Protein AF-A0A928DK84-F1 (afdb_monomer_lite)

Radius of gyration: 16.55 Å; chains: 1; bounding box: 22×31×62 Å

Secondary structure (DSSP, 8-state):
--SSSSTTGGGGSS---TT-EEEESS-EEEE-TTS--EEEESS-EEEE-TTS--EEE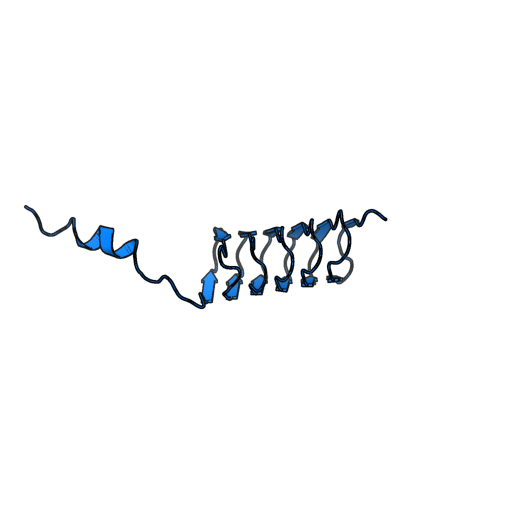E-S-EEEE-TTS--EEEE-S-EEEE-TTS--EEEE-SSEEEE-TT---EEEE-S-S-EE---

pLDDT: mean 75.06, std 14.35, range [40.69, 89.69]

Sequence (119 aa):
MKVKLLSLITLATCSICFSAHIMSDGNGGFYLPNGKGHVMSDGNGGYYLPNGGGHVMSDGNGGHYLPNGGGHVMSDGNGGYYLPKGGGHVMSDGNGGHYLPNGGGHVMSDGRGGFYTPN

Structure (mmCIF, N/CA/C/O backbone):
data_AF-A0A928DK84-F1
#
_entry.id   AF-A0A928DK84-F1
#
loop_
_atom_site.group_PDB
_atom_site.id
_atom_site.type_symbol
_atom_site.label_atom_id
_atom_site.label_alt_id
_atom_site.label_comp_id
_atom_site.label_asym_id
_atom_site.label_entity_id
_atom_site.label_seq_id
_atom_site.pdbx_PDB_ins_code
_atom_site.Cartn_x
_atom_site.Cartn_y
_atom_site.Cartn_z
_atom_site.occupancy
_atom_site.B_iso_or_equiv
_atom_site.auth_seq_id
_atom_site.auth_comp_id
_atom_site.auth_asym_id
_atom_site.auth_atom_id
_atom_site.pdbx_PDB_model_num
ATOM 1 N N . MET A 1 1 ? 4.383 12.267 50.520 1.00 47.59 1 MET A N 1
ATOM 2 C CA . MET A 1 1 ? 4.754 11.179 49.580 1.00 47.59 1 MET A CA 1
ATOM 3 C C . MET A 1 1 ? 3.498 10.390 49.223 1.00 47.59 1 MET A C 1
ATOM 5 O O . MET A 1 1 ? 2.688 10.205 50.118 1.00 47.59 1 MET A O 1
ATOM 9 N N . LYS A 1 2 ? 3.388 9.889 47.979 1.00 47.03 2 LYS A N 1
ATOM 10 C CA . LYS A 1 2 ? 2.394 8.898 47.483 1.00 47.03 2 LYS A CA 1
ATOM 11 C C . LYS A 1 2 ? 1.085 9.388 46.819 1.00 47.03 2 LYS A C 1
ATOM 13 O O . LYS A 1 2 ? 0.040 8.819 47.090 1.00 47.03 2 LYS A O 1
ATOM 18 N N . VAL A 1 3 ? 1.119 10.347 45.883 1.00 42.38 3 VAL A N 1
ATOM 19 C CA . VAL A 1 3 ? -0.047 10.558 44.974 1.00 42.38 3 VAL A CA 1
ATOM 20 C C . VAL A 1 3 ? 0.320 10.715 43.487 1.00 42.38 3 VAL A C 1
ATOM 22 O O . VAL A 1 3 ? -0.539 10.980 42.662 1.00 42.38 3 VAL A O 1
ATOM 25 N N . LYS A 1 4 ? 1.583 10.513 43.082 1.00 45.22 4 LYS A N 1
ATOM 26 C CA . LYS A 1 4 ? 1.996 10.714 41.674 1.00 45.22 4 LYS A CA 1
ATOM 27 C C . LYS A 1 4 ? 2.264 9.442 40.863 1.00 45.22 4 LYS A C 1
ATOM 29 O O . LYS A 1 4 ? 2.528 9.552 39.676 1.00 45.22 4 LYS A O 1
ATOM 34 N N . LEU A 1 5 ? 2.161 8.250 41.456 1.00 47.44 5 LEU A N 1
ATOM 35 C CA . LEU A 1 5 ? 2.510 7.006 40.752 1.00 47.44 5 LEU A CA 1
ATOM 36 C C . LEU A 1 5 ? 1.314 6.309 40.077 1.00 47.44 5 LEU A C 1
ATOM 38 O O . LEU A 1 5 ? 1.519 5.473 39.208 1.00 47.44 5 LEU A O 1
ATOM 42 N N . LEU A 1 6 ? 0.072 6.668 40.425 1.00 44.12 6 LEU A N 1
ATOM 43 C CA . LEU A 1 6 ? -1.115 5.980 39.899 1.00 44.12 6 LEU A CA 1
ATOM 44 C C . LEU A 1 6 ? -1.624 6.550 38.562 1.00 44.12 6 LEU A C 1
ATOM 46 O O . LEU A 1 6 ? -2.315 5.850 37.841 1.00 44.12 6 LEU A O 1
ATOM 50 N N . SER A 1 7 ? -1.250 7.784 38.201 1.00 46.56 7 SER A N 1
ATOM 51 C CA . SER A 1 7 ? -1.692 8.443 36.955 1.00 46.56 7 SER A CA 1
ATOM 52 C C . SER A 1 7 ? -0.940 7.951 35.708 1.00 46.56 7 SER A C 1
ATOM 54 O O . SER A 1 7 ? -1.481 7.939 34.607 1.00 46.56 7 SER A O 1
ATOM 56 N N . LEU A 1 8 ? 0.304 7.489 35.877 1.00 41.84 8 LEU A N 1
ATOM 57 C CA . LEU A 1 8 ? 1.139 7.045 34.756 1.00 41.84 8 LEU A CA 1
ATOM 58 C C . LEU A 1 8 ? 0.783 5.626 34.281 1.00 41.84 8 LEU A C 1
ATOM 60 O O . LEU A 1 8 ? 1.006 5.287 33.125 1.00 41.84 8 LEU A O 1
ATOM 64 N N . ILE A 1 9 ? 0.186 4.810 35.155 1.00 45.72 9 ILE A N 1
ATOM 65 C CA . ILE A 1 9 ? -0.239 3.442 34.825 1.00 45.72 9 ILE A CA 1
ATOM 66 C C . ILE A 1 9 ? -1.582 3.450 34.072 1.00 45.72 9 ILE A C 1
ATOM 68 O O . ILE A 1 9 ? -1.841 2.559 33.267 1.00 45.72 9 ILE A O 1
ATOM 72 N N . THR A 1 10 ? -2.398 4.497 34.227 1.00 44.62 10 THR A N 1
ATOM 73 C CA . THR A 1 10 ? -3.647 4.678 33.466 1.00 44.62 10 THR A CA 1
ATOM 74 C C . THR A 1 10 ? -3.423 5.064 32.001 1.00 44.62 10 THR A C 1
ATOM 76 O O . THR A 1 10 ? -4.355 4.982 31.205 1.00 44.62 10 THR A O 1
ATOM 79 N N . LEU A 1 11 ? -2.199 5.445 31.616 1.00 40.69 11 LEU A N 1
ATOM 80 C CA . LEU A 1 11 ? -1.858 5.730 30.218 1.00 40.69 11 LEU A CA 1
ATOM 81 C C . LEU A 1 11 ? -1.677 4.455 29.374 1.00 40.69 11 LEU A C 1
ATOM 83 O O . LEU A 1 11 ? -1.655 4.535 28.151 1.00 40.69 11 LEU A O 1
ATOM 87 N N . ALA A 1 12 ? -1.563 3.285 30.011 1.00 45.75 12 ALA A N 1
ATOM 88 C CA . ALA A 1 12 ? -1.286 2.017 29.334 1.00 45.75 12 ALA A CA 1
ATOM 89 C C . ALA A 1 12 ? -2.537 1.156 29.072 1.00 45.75 12 ALA A C 1
ATOM 91 O O . ALA A 1 12 ? -2.425 0.098 28.458 1.00 45.75 12 ALA A O 1
ATOM 92 N N . THR A 1 13 ? -3.724 1.579 29.523 1.00 48.88 13 THR A N 1
ATOM 93 C CA . THR A 1 13 ? -4.966 0.793 29.374 1.00 48.88 13 THR A CA 1
ATOM 94 C C . THR A 1 13 ? -6.097 1.524 28.655 1.00 48.88 13 THR A C 1
ATOM 96 O O . THR A 1 13 ? -7.209 0.999 28.571 1.00 48.88 13 THR A O 1
ATOM 99 N N . CYS A 1 14 ? -5.846 2.701 28.074 1.00 40.88 14 CYS A N 1
ATOM 100 C CA . CYS A 1 14 ? -6.880 3.398 27.320 1.00 40.88 14 CYS A CA 1
ATOM 101 C C . CYS A 1 14 ? -7.032 2.794 25.917 1.00 40.88 14 CYS A C 1
ATOM 103 O O . CYS A 1 14 ? -6.337 3.165 24.976 1.00 40.88 14 CYS A O 1
ATOM 105 N N . SER A 1 15 ? -8.030 1.915 25.815 1.00 47.00 15 SER A N 1
ATOM 106 C CA . SER A 1 15 ? -8.709 1.478 24.595 1.00 47.00 15 SER A CA 1
ATOM 107 C C . SER A 1 15 ? -8.105 0.266 23.887 1.00 47.00 15 SER A C 1
ATOM 109 O O . SER A 1 15 ? -7.460 0.360 22.846 1.00 47.00 15 SER A O 1
ATOM 111 N N . ILE A 1 16 ? -8.517 -0.918 24.349 1.00 44.72 16 ILE A N 1
ATOM 112 C CA . ILE A 1 16 ? -8.912 -1.985 23.421 1.00 44.72 16 ILE A CA 1
ATOM 113 C C . ILE A 1 16 ? -10.090 -1.416 22.611 1.00 44.72 16 ILE A C 1
ATOM 115 O O . ILE A 1 16 ? -11.256 -1.597 22.954 1.00 44.72 16 ILE A O 1
ATOM 119 N N . CYS A 1 17 ? -9.784 -0.611 21.594 1.00 41.22 17 CYS A N 1
ATOM 120 C CA . CYS A 1 17 ? -10.779 -0.068 20.690 1.00 41.22 17 CYS A CA 1
ATOM 121 C C . CYS A 1 17 ? -11.094 -1.167 19.678 1.00 41.22 17 CYS A C 1
ATOM 123 O O . CYS A 1 17 ? -10.249 -1.530 18.862 1.00 41.22 17 CYS A O 1
ATOM 125 N N . PHE A 1 18 ? -12.307 -1.715 19.725 1.00 45.44 18 PHE A N 1
ATOM 126 C CA . PHE A 1 18 ? -12.770 -2.729 18.771 1.00 45.44 18 PHE A CA 1
ATOM 127 C C . PHE A 1 18 ? -12.870 -2.214 17.317 1.00 45.44 18 PHE A C 1
ATOM 129 O O . PHE A 1 18 ? -13.193 -2.984 16.416 1.00 45.44 18 PHE A O 1
ATOM 136 N N . SER A 1 19 ? -12.523 -0.946 17.073 1.00 52.81 19 SER A N 1
ATOM 137 C CA . SER A 1 19 ? -12.230 -0.372 15.762 1.00 52.81 19 SER A CA 1
ATOM 138 C C . SER A 1 19 ? -11.323 0.853 15.947 1.00 52.81 19 SER A C 1
ATOM 140 O O . SER A 1 19 ? -11.802 1.975 16.090 1.00 52.81 19 SER A O 1
ATOM 142 N N . ALA A 1 20 ? -10.007 0.647 16.041 1.00 66.44 20 ALA A N 1
ATOM 143 C CA . ALA A 1 20 ? -9.054 1.740 16.238 1.00 66.44 20 ALA A CA 1
ATOM 144 C C . ALA A 1 20 ? -8.974 2.625 14.981 1.00 66.44 20 ALA A C 1
ATOM 146 O O . ALA A 1 20 ? -8.627 2.129 13.914 1.00 66.44 20 ALA A O 1
ATOM 147 N N . HIS A 1 21 ? -9.288 3.917 15.112 1.00 72.00 21 HIS A N 1
ATOM 148 C CA . HIS A 1 21 ? -8.903 4.952 14.149 1.00 72.00 21 HIS A CA 1
ATOM 149 C C . HIS A 1 21 ? -7.641 5.635 14.673 1.00 72.00 21 HIS A C 1
ATOM 151 O O . HIS A 1 21 ? -7.670 6.242 15.743 1.00 72.00 21 HIS A O 1
ATOM 157 N N . ILE A 1 22 ? -6.536 5.500 13.946 1.00 78.69 22 ILE A N 1
ATOM 158 C CA . ILE A 1 22 ? -5.238 6.077 14.296 1.00 78.69 22 ILE A CA 1
ATOM 159 C C . ILE A 1 22 ? -4.919 7.154 13.262 1.00 78.69 22 ILE A C 1
ATOM 161 O O . ILE A 1 22 ? -4.942 6.872 12.068 1.00 78.69 22 ILE A O 1
ATOM 165 N N . MET A 1 23 ? -4.632 8.370 13.724 1.00 81.19 23 MET A N 1
ATOM 166 C CA . MET A 1 23 ? -4.142 9.474 12.895 1.00 81.19 23 MET A CA 1
ATOM 167 C C . MET A 1 23 ? -2.752 9.866 13.390 1.00 81.19 23 MET A C 1
ATOM 169 O O . MET A 1 23 ? -2.567 10.006 14.601 1.00 81.19 23 MET A O 1
ATOM 173 N N . SER A 1 24 ? -1.779 10.001 12.491 1.00 76.50 24 SER A N 1
ATOM 174 C CA . SER A 1 24 ? -0.410 10.365 12.868 1.00 76.50 24 SER A CA 1
ATOM 175 C C . SER A 1 24 ? 0.316 11.131 11.767 1.00 76.50 24 SER A C 1
ATOM 177 O O . SER A 1 24 ? 0.451 10.628 10.658 1.00 76.50 24 SER A O 1
ATOM 179 N N . ASP A 1 25 ? 0.873 12.275 12.147 1.00 69.88 25 ASP A N 1
ATOM 180 C CA . ASP A 1 25 ? 1.645 13.223 11.330 1.00 69.88 25 ASP A CA 1
ATOM 181 C C . ASP A 1 25 ? 3.166 13.092 11.490 1.00 69.88 25 ASP A C 1
ATOM 183 O O . ASP A 1 25 ? 3.942 13.952 11.076 1.00 69.88 25 ASP A O 1
ATOM 187 N N . GLY A 1 26 ? 3.617 12.002 12.113 1.00 69.50 26 GLY A N 1
ATOM 188 C CA . GLY A 1 26 ? 5.008 11.795 12.495 1.00 69.50 26 GLY A CA 1
ATOM 189 C C . GLY A 1 26 ? 5.573 10.461 12.028 1.00 69.50 26 GLY A C 1
ATOM 190 O O . GLY A 1 26 ? 4.921 9.669 11.356 1.00 69.50 26 GLY A O 1
ATOM 191 N N . ASN A 1 27 ? 6.819 10.187 12.414 1.00 73.06 27 ASN A N 1
ATOM 192 C CA . ASN A 1 27 ? 7.443 8.904 12.111 1.00 73.06 27 ASN A CA 1
ATOM 193 C C . ASN A 1 27 ? 6.966 7.820 13.090 1.00 73.06 27 ASN A C 1
ATOM 195 O O . ASN A 1 27 ? 6.981 8.041 14.304 1.00 73.06 27 ASN A O 1
ATOM 199 N N . GLY A 1 28 ? 6.611 6.629 12.600 1.00 73.25 28 GLY A N 1
ATOM 200 C CA . GLY A 1 28 ? 6.131 5.559 13.480 1.00 73.25 28 GLY A CA 1
ATOM 201 C C . GLY A 1 28 ? 5.777 4.242 12.793 1.00 73.25 28 GLY A C 1
ATOM 202 O O . GLY A 1 28 ? 5.526 4.179 11.596 1.00 73.25 28 GLY A O 1
ATOM 203 N N . GLY A 1 29 ? 5.775 3.155 13.566 1.00 81.25 29 GLY A N 1
ATOM 204 C CA . GLY A 1 29 ? 5.277 1.855 13.119 1.00 81.25 29 GLY A CA 1
ATOM 205 C C . GLY A 1 29 ? 3.852 1.614 13.611 1.00 81.25 29 GLY A C 1
ATOM 206 O O . GLY A 1 29 ? 3.595 1.727 14.809 1.00 81.25 29 GLY A O 1
ATOM 207 N N . PHE A 1 30 ? 2.944 1.234 12.716 1.00 83.12 30 PHE A N 1
ATOM 208 C CA . PHE A 1 30 ? 1.558 0.905 13.036 1.00 83.12 30 PHE A CA 1
ATOM 209 C C . PHE A 1 30 ? 1.335 -0.599 12.981 1.00 83.12 30 PHE A C 1
ATOM 211 O O . PHE A 1 30 ? 1.640 -1.265 11.990 1.00 83.12 30 PHE A O 1
ATOM 218 N N . TYR A 1 31 ? 0.762 -1.130 14.056 1.00 82.50 31 TYR A N 1
ATOM 219 C CA . TYR A 1 31 ? 0.468 -2.547 14.191 1.00 82.50 31 TYR A CA 1
ATOM 220 C C . TYR A 1 31 ? -1.019 -2.764 14.447 1.00 82.50 31 TYR A C 1
ATOM 222 O O . TYR A 1 31 ? -1.553 -2.289 15.449 1.00 82.50 31 TYR A O 1
ATOM 230 N N . LEU A 1 32 ? -1.684 -3.493 13.546 1.00 80.31 32 LEU A N 1
ATOM 231 C CA . LEU A 1 32 ? -3.110 -3.815 13.649 1.00 80.31 32 LEU A CA 1
ATOM 232 C C . LEU A 1 32 ? -3.277 -5.319 13.919 1.00 80.31 32 LEU A C 1
ATOM 234 O O . LEU A 1 32 ? -3.610 -6.076 13.003 1.00 80.31 32 LEU A O 1
ATOM 238 N N . PRO A 1 33 ? -3.068 -5.780 15.171 1.00 73.62 33 PRO A N 1
ATOM 239 C CA . PRO A 1 33 ? -3.019 -7.203 15.509 1.00 73.62 33 PRO A CA 1
ATOM 240 C C . PRO A 1 33 ? -4.292 -7.944 15.130 1.00 73.62 33 PRO A C 1
ATOM 242 O O . PRO A 1 33 ? -4.227 -9.060 14.644 1.00 73.62 33 PRO A O 1
ATOM 245 N N . ASN A 1 34 ? -5.456 -7.328 15.312 1.00 75.62 34 ASN A N 1
ATOM 246 C CA . ASN A 1 34 ? -6.737 -7.988 15.058 1.00 75.62 34 ASN A CA 1
ATOM 247 C C . ASN A 1 34 ? -7.219 -7.813 13.618 1.00 75.62 34 ASN A C 1
ATOM 249 O O . ASN A 1 34 ? -8.330 -8.233 13.308 1.00 75.62 34 ASN A O 1
ATOM 253 N N . GLY A 1 35 ? -6.424 -7.148 12.769 1.00 66.44 35 GLY A N 1
ATOM 254 C CA . GLY A 1 35 ? -6.824 -6.855 11.401 1.00 66.44 35 GLY A CA 1
ATOM 255 C C . GLY A 1 35 ? -8.069 -5.964 11.316 1.00 66.44 35 GLY A C 1
ATOM 256 O O . GLY A 1 35 ? -8.761 -5.942 10.316 1.00 66.44 35 GLY A O 1
ATOM 257 N N . LYS A 1 36 ? -8.396 -5.231 12.380 1.00 75.75 36 LYS A N 1
ATOM 258 C CA . LYS A 1 36 ? -9.519 -4.292 12.413 1.00 75.75 36 LYS A CA 1
ATOM 259 C C . LYS A 1 36 ? -8.993 -2.920 12.783 1.00 75.75 36 LYS A C 1
ATOM 261 O O . LYS A 1 36 ? -8.176 -2.811 13.698 1.00 75.75 36 LYS A O 1
ATOM 266 N N . GLY A 1 37 ? -9.480 -1.903 12.086 1.00 78.94 37 GLY A N 1
ATOM 267 C CA . GLY A 1 37 ? -9.107 -0.513 12.310 1.00 78.94 37 GLY A CA 1
ATOM 268 C C . GLY A 1 37 ? -8.687 0.203 11.033 1.00 78.94 37 GLY A C 1
ATOM 269 O O . GLY A 1 37 ? -8.475 -0.412 9.987 1.00 78.94 37 GLY A O 1
ATOM 270 N N . HIS A 1 38 ? -8.579 1.517 11.165 1.00 84.00 38 HIS A N 1
ATOM 271 C CA . HIS A 1 38 ? -8.174 2.444 10.127 1.00 84.00 38 HIS A CA 1
ATOM 272 C C . HIS A 1 38 ? -6.962 3.234 10.609 1.00 84.00 38 HIS A C 1
ATOM 274 O O . HIS A 1 38 ? -6.979 3.793 11.705 1.00 84.00 38 HIS A O 1
ATOM 280 N N . VAL A 1 39 ? -5.925 3.303 9.783 1.00 85.88 39 VAL A N 1
ATOM 281 C CA . VAL A 1 39 ? -4.782 4.190 10.002 1.00 85.88 39 VAL A CA 1
ATOM 282 C C . VAL A 1 39 ? -4.762 5.228 8.900 1.00 85.88 39 VAL A C 1
ATOM 284 O O . VAL A 1 39 ? -4.867 4.869 7.731 1.00 85.88 39 VAL A O 1
ATOM 287 N N . MET A 1 40 ? -4.629 6.490 9.281 1.00 86.44 40 MET A N 1
ATOM 288 C CA . MET A 1 40 ? -4.321 7.597 8.385 1.00 86.44 40 MET A CA 1
ATOM 289 C C . MET A 1 40 ? -3.000 8.202 8.843 1.00 86.44 40 MET A C 1
ATOM 291 O O . MET A 1 40 ? -2.866 8.557 10.017 1.00 86.44 40 MET A O 1
ATOM 295 N N . SER A 1 41 ? -2.012 8.285 7.959 1.00 83.25 41 SER A N 1
ATOM 296 C CA . SER A 1 41 ? -0.741 8.908 8.317 1.00 83.25 41 SER A CA 1
ATOM 297 C C . SER A 1 41 ? -0.018 9.530 7.130 1.00 83.25 41 SER A C 1
ATOM 299 O O . SER A 1 41 ? 0.257 8.879 6.126 1.00 83.25 41 SER A O 1
ATOM 301 N N . ASP A 1 42 ? 0.342 10.791 7.295 1.00 77.19 42 ASP A N 1
ATOM 302 C CA . ASP A 1 42 ? 1.137 11.624 6.392 1.00 77.19 42 ASP A CA 1
ATOM 303 C C . ASP A 1 42 ? 2.649 11.557 6.696 1.00 77.19 42 ASP A C 1
ATOM 305 O O . ASP A 1 42 ? 3.463 12.175 6.009 1.00 77.19 42 ASP A O 1
ATOM 309 N N . GLY A 1 43 ? 3.050 10.775 7.704 1.00 73.88 43 GLY A N 1
ATOM 310 C CA . GLY A 1 43 ? 4.440 10.606 8.129 1.00 73.88 43 GLY A CA 1
ATOM 311 C C . GLY A 1 43 ? 5.131 9.355 7.573 1.00 73.88 43 GLY A C 1
ATOM 312 O O . GLY A 1 43 ? 4.533 8.534 6.878 1.00 73.88 43 GLY A O 1
ATOM 313 N N . ASN A 1 44 ? 6.425 9.187 7.879 1.00 79.44 44 ASN A N 1
ATOM 314 C CA . ASN A 1 44 ? 7.162 8.003 7.429 1.00 79.44 44 ASN A CA 1
ATOM 315 C C . ASN A 1 44 ? 6.966 6.830 8.394 1.00 79.44 44 ASN A C 1
ATOM 317 O O . ASN A 1 44 ? 7.234 6.953 9.594 1.00 79.44 44 ASN A O 1
ATOM 321 N N . GLY A 1 45 ? 6.577 5.661 7.892 1.00 81.06 45 GLY A N 1
ATOM 322 C CA . GLY A 1 45 ? 6.184 4.582 8.788 1.00 81.06 45 GLY A CA 1
ATOM 323 C C . GLY A 1 45 ? 6.112 3.184 8.204 1.00 81.06 45 GLY A C 1
ATOM 324 O O . GLY A 1 45 ? 6.074 2.967 7.000 1.00 81.06 45 GLY A O 1
ATOM 325 N N . GLY A 1 46 ? 6.125 2.199 9.098 1.00 85.56 46 GLY A N 1
ATOM 326 C CA . GLY A 1 46 ? 5.919 0.796 8.749 1.00 85.56 46 GLY A CA 1
ATOM 327 C C . GLY A 1 46 ? 4.534 0.336 9.180 1.00 85.56 46 GLY A C 1
ATOM 328 O O . GLY A 1 46 ? 4.161 0.541 10.330 1.00 85.56 46 GLY A O 1
ATOM 329 N N . TYR A 1 47 ? 3.795 -0.333 8.304 1.00 86.12 47 TYR A N 1
ATOM 330 C CA . TYR A 1 47 ? 2.459 -0.851 8.583 1.00 86.12 47 TYR A CA 1
ATOM 331 C C . TYR A 1 47 ? 2.485 -2.369 8.609 1.00 86.12 47 TYR A C 1
ATOM 333 O O . TYR A 1 47 ? 2.865 -3.011 7.629 1.00 86.12 47 TYR A O 1
ATOM 341 N N . TYR A 1 48 ? 2.049 -2.953 9.722 1.00 85.88 48 TYR A N 1
ATOM 342 C CA . TYR A 1 48 ? 1.946 -4.397 9.874 1.00 85.88 48 TYR A CA 1
ATOM 343 C C . TYR A 1 48 ? 0.508 -4.821 10.176 1.00 85.88 48 TYR A C 1
ATOM 345 O O . TYR A 1 48 ? -0.048 -4.515 11.236 1.00 85.88 48 TYR A O 1
ATOM 353 N N . LEU A 1 49 ? -0.096 -5.528 9.217 1.00 85.06 49 LEU A N 1
ATOM 3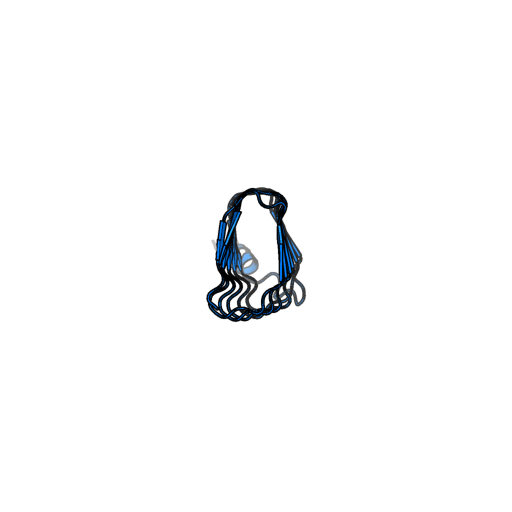54 C CA . LEU A 1 49 ? -1.489 -5.976 9.252 1.00 85.06 49 LEU A CA 1
ATOM 355 C C . LEU A 1 49 ? -1.526 -7.513 9.220 1.00 85.06 49 LEU A C 1
ATOM 357 O O . LEU A 1 49 ? -1.785 -8.107 8.170 1.00 85.06 49 LEU A O 1
ATOM 361 N N . PRO A 1 50 ? -1.254 -8.188 10.354 1.00 80.75 50 PRO A N 1
ATOM 362 C CA . PRO A 1 50 ? -1.113 -9.636 10.392 1.00 80.75 50 PRO A CA 1
ATOM 363 C C . PRO A 1 50 ? -2.380 -10.404 10.041 1.00 80.75 50 PRO A C 1
ATOM 365 O O . PRO A 1 50 ? -2.258 -11.456 9.445 1.00 80.75 50 PRO A O 1
ATOM 368 N N . ASN A 1 51 ? -3.573 -9.935 10.409 1.00 78.38 51 ASN A N 1
ATOM 369 C CA . ASN A 1 51 ? -4.791 -10.759 10.375 1.00 78.38 51 ASN A CA 1
ATOM 370 C C . ASN A 1 51 ? -5.808 -10.372 9.288 1.00 78.38 51 ASN A C 1
ATOM 372 O O . ASN A 1 51 ? -6.864 -10.992 9.217 1.00 78.38 51 ASN A O 1
ATOM 376 N N . GLY A 1 52 ? -5.481 -9.398 8.431 1.00 71.75 52 GLY A N 1
ATOM 377 C CA . GLY A 1 52 ? -6.369 -8.937 7.355 1.00 71.75 52 GLY A CA 1
ATOM 378 C C . GLY A 1 52 ? -7.586 -8.142 7.830 1.00 71.75 52 GLY A C 1
ATOM 379 O O . GLY A 1 52 ? -8.011 -8.283 8.964 1.00 71.75 52 GLY A O 1
ATOM 380 N N . GLY A 1 53 ? -8.146 -7.286 6.972 1.00 76.00 53 GLY A N 1
ATOM 381 C CA . GLY A 1 53 ? -9.341 -6.470 7.246 1.00 76.00 53 GLY A CA 1
ATOM 382 C C . GLY A 1 53 ? -9.070 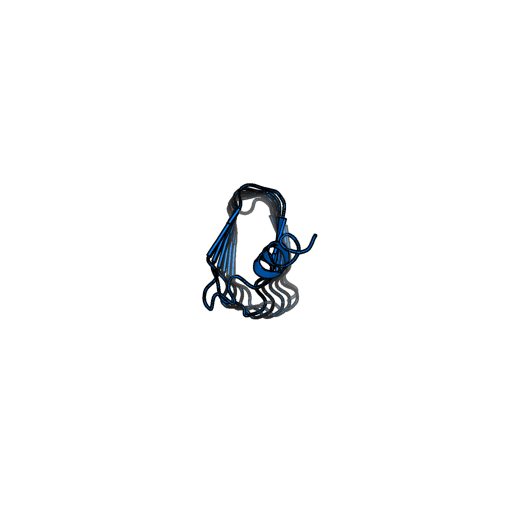-5.032 7.703 1.00 76.00 53 GLY A C 1
ATOM 383 O O . GLY A 1 53 ? -10.003 -4.241 7.827 1.00 76.00 53 GLY A O 1
ATOM 384 N N . GLY A 1 54 ? -7.806 -4.682 7.962 1.00 82.44 54 GLY A N 1
ATOM 385 C CA . GLY A 1 54 ? -7.414 -3.325 8.332 1.00 82.44 54 GLY A CA 1
ATOM 386 C C . GLY A 1 54 ? -7.301 -2.444 7.095 1.00 82.44 54 GLY A C 1
ATOM 387 O O . GLY A 1 54 ? -6.955 -2.941 6.020 1.00 82.44 54 GLY A O 1
ATOM 388 N N . HIS A 1 55 ? -7.559 -1.149 7.259 1.00 87.31 55 HIS A N 1
ATOM 389 C CA . HIS A 1 55 ? -7.375 -0.163 6.201 1.00 87.31 55 HIS A CA 1
ATOM 390 C C . HIS A 1 55 ? -6.259 0.811 6.583 1.00 87.31 55 HIS A C 1
ATOM 392 O O . HIS A 1 55 ? -6.271 1.384 7.673 1.00 87.31 55 HIS A O 1
ATOM 398 N N . VAL A 1 56 ? -5.296 1.000 5.689 1.00 87.38 56 VAL A N 1
ATOM 399 C CA . VAL A 1 56 ? -4.250 2.017 5.815 1.00 87.38 56 VAL A CA 1
ATOM 400 C C . VAL A 1 56 ? -4.407 3.018 4.685 1.00 87.38 56 VAL A C 1
ATOM 402 O O . VAL A 1 56 ? -4.529 2.618 3.531 1.00 87.38 56 VAL A O 1
ATOM 405 N N . MET A 1 57 ? -4.378 4.296 5.033 1.00 88.69 57 MET A N 1
ATOM 406 C CA . MET A 1 57 ? -4.226 5.414 4.117 1.00 88.69 57 MET A CA 1
ATOM 407 C C . MET A 1 57 ? -2.940 6.146 4.506 1.00 88.69 57 MET A C 1
ATOM 409 O O . MET A 1 57 ? -2.809 6.554 5.664 1.00 88.69 57 MET A O 1
ATOM 413 N N . SER A 1 58 ? -1.965 6.240 3.602 1.00 86.06 58 SER A N 1
ATOM 414 C CA . SER A 1 58 ? -0.697 6.899 3.920 1.00 86.06 58 SER A CA 1
ATOM 415 C C . SER A 1 58 ? -0.086 7.696 2.778 1.00 86.06 58 SER A C 1
ATOM 417 O O . SER A 1 58 ? 0.246 7.139 1.735 1.00 86.06 58 SER A O 1
ATOM 419 N N . ASP A 1 59 ? 0.182 8.970 3.038 1.00 81.69 59 ASP A N 1
ATOM 420 C CA . ASP A 1 59 ? 0.764 9.892 2.054 1.00 81.69 59 ASP A CA 1
ATOM 421 C C . ASP A 1 59 ? 2.297 10.002 2.206 1.00 81.69 59 ASP A C 1
ATOM 423 O O . ASP A 1 59 ? 2.978 10.634 1.399 1.00 81.69 59 ASP A O 1
ATOM 427 N N . GLY A 1 60 ? 2.858 9.381 3.250 1.00 78.38 60 GLY A N 1
ATOM 428 C CA . GLY A 1 60 ? 4.285 9.398 3.569 1.00 78.38 60 GLY A CA 1
ATOM 429 C C . GLY A 1 60 ? 5.057 8.184 3.044 1.00 78.38 60 GLY A C 1
ATOM 430 O O . GLY A 1 60 ? 4.512 7.305 2.377 1.00 78.38 60 GLY A O 1
ATOM 431 N N . ASN A 1 61 ? 6.362 8.113 3.338 1.00 82.75 61 ASN A N 1
ATOM 432 C CA . ASN A 1 61 ? 7.175 6.982 2.884 1.00 82.75 61 ASN A CA 1
ATOM 433 C C . ASN A 1 61 ? 7.101 5.802 3.855 1.00 82.75 61 ASN A C 1
ATOM 435 O O . ASN A 1 61 ? 7.254 5.979 5.065 1.00 82.75 61 ASN A O 1
ATOM 439 N N . GLY A 1 62 ? 6.959 4.576 3.350 1.00 84.25 62 GLY A N 1
ATOM 440 C CA . GLY A 1 62 ? 6.725 3.461 4.257 1.00 84.25 62 GLY A CA 1
ATOM 441 C C . GLY A 1 62 ? 6.723 2.051 3.695 1.00 84.25 62 GLY A C 1
ATOM 442 O O . GLY A 1 62 ? 6.552 1.804 2.507 1.00 84.25 62 GLY A O 1
ATOM 443 N N . GLY A 1 63 ? 6.919 1.087 4.590 1.00 87.56 63 GLY A N 1
ATOM 444 C CA . GLY A 1 63 ? 6.814 -0.336 4.276 1.00 87.56 63 GLY A CA 1
ATOM 445 C C . GLY A 1 63 ? 5.475 -0.900 4.733 1.00 87.56 63 GLY A C 1
ATOM 446 O O . GLY A 1 63 ? 5.069 -0.664 5.865 1.00 87.56 63 GLY A O 1
ATOM 447 N N . HIS A 1 64 ? 4.820 -1.696 3.899 1.00 87.62 64 HIS A N 1
ATOM 448 C CA . HIS A 1 64 ? 3.533 -2.317 4.182 1.00 87.62 64 HIS A CA 1
ATOM 449 C C . HIS A 1 64 ? 3.680 -3.836 4.158 1.00 87.62 64 HIS A C 1
ATOM 451 O O . HIS A 1 64 ? 4.005 -4.430 3.127 1.00 87.62 64 HIS A O 1
ATOM 457 N N . TYR A 1 65 ? 3.424 -4.472 5.300 1.00 87.81 65 TYR A N 1
ATOM 458 C CA . TYR A 1 65 ? 3.506 -5.916 5.457 1.00 87.81 65 TYR A CA 1
ATOM 459 C C . TYR A 1 65 ? 2.142 -6.528 5.797 1.00 87.81 65 TYR A C 1
ATOM 461 O O . TYR A 1 65 ? 1.584 -6.301 6.875 1.00 87.81 65 TYR A O 1
ATOM 469 N N . LEU A 1 66 ? 1.611 -7.322 4.861 1.00 87.25 66 LEU A N 1
ATOM 470 C CA . LEU A 1 66 ? 0.290 -7.953 4.938 1.00 87.25 66 LEU A CA 1
ATOM 471 C C . LEU A 1 66 ? 0.429 -9.487 4.820 1.00 87.25 66 LEU A C 1
ATOM 473 O O . LEU A 1 66 ? 0.138 -10.054 3.764 1.00 87.25 66 LEU A O 1
ATOM 477 N N . PRO A 1 67 ? 0.891 -10.195 5.870 1.00 83.06 67 PRO A N 1
ATOM 478 C CA . PRO A 1 67 ? 1.266 -11.606 5.774 1.00 83.06 67 PRO A CA 1
ATOM 479 C C . PRO A 1 67 ? 0.118 -12.577 5.503 1.00 83.06 67 PRO A C 1
ATOM 481 O O . PRO A 1 67 ? 0.363 -13.606 4.883 1.00 83.06 67 PRO A O 1
ATOM 484 N N . ASN A 1 68 ? -1.100 -12.303 5.978 1.00 79.75 68 ASN A N 1
ATOM 485 C CA . ASN A 1 68 ? -2.235 -13.227 5.845 1.00 79.75 68 ASN A CA 1
ATOM 486 C C . ASN A 1 68 ? -3.307 -12.763 4.846 1.00 79.75 68 ASN A C 1
ATOM 488 O O . ASN A 1 68 ? -4.345 -13.411 4.749 1.00 79.75 68 ASN A O 1
ATOM 492 N N . GLY A 1 69 ? -3.062 -11.685 4.094 1.00 70.19 69 GLY A N 1
ATOM 493 C CA . GLY A 1 69 ? -4.044 -11.148 3.147 1.00 70.19 69 GLY A CA 1
ATOM 494 C C . GLY A 1 69 ? -5.181 -10.364 3.798 1.00 70.19 69 GLY A C 1
ATOM 495 O O . GLY A 1 69 ? -5.205 -10.186 5.009 1.00 70.19 69 GLY A O 1
ATOM 496 N N . GLY A 1 70 ? -6.109 -9.845 2.991 1.00 74.69 70 GLY A N 1
ATOM 497 C CA . GLY A 1 70 ? -7.368 -9.226 3.421 1.00 74.69 70 GLY A CA 1
ATOM 498 C C . GLY A 1 70 ? -7.302 -7.760 3.861 1.00 74.69 70 GLY A C 1
ATOM 499 O O . GLY A 1 70 ? -8.343 -7.176 4.140 1.00 74.69 70 GLY A O 1
ATOM 500 N N . GLY A 1 71 ? -6.119 -7.153 3.979 1.00 81.88 71 GLY A N 1
ATOM 501 C CA . GLY A 1 71 ? -5.979 -5.719 4.272 1.00 81.88 71 GLY A CA 1
ATOM 502 C C . GLY A 1 71 ? -6.154 -4.848 3.026 1.00 81.88 71 GLY A C 1
ATOM 503 O O . GLY A 1 71 ? -5.855 -5.299 1.918 1.00 81.88 71 GLY A O 1
ATOM 504 N N . HIS A 1 72 ? -6.602 -3.608 3.222 1.00 88.06 72 HIS A N 1
ATOM 505 C CA . HIS A 1 72 ? -6.647 -2.581 2.184 1.00 88.06 72 HIS A CA 1
ATOM 506 C C . HIS A 1 72 ? -5.595 -1.512 2.487 1.00 88.06 72 HIS A C 1
ATOM 508 O O . HIS A 1 72 ? -5.496 -1.038 3.620 1.00 88.06 72 HIS A O 1
ATOM 514 N N . VAL A 1 73 ? -4.799 -1.142 1.494 1.00 88.19 73 VAL A N 1
ATOM 515 C CA . VAL A 1 73 ? -3.799 -0.081 1.608 1.00 88.19 73 VAL A CA 1
ATOM 516 C C . VAL A 1 73 ? -3.988 0.883 0.453 1.00 88.19 73 VAL A C 1
ATOM 518 O O . VAL A 1 73 ? -4.025 0.458 -0.697 1.00 88.19 73 VAL A O 1
ATOM 521 N N . MET A 1 74 ? -4.098 2.163 0.775 1.00 89.69 74 MET A N 1
ATOM 522 C CA . MET A 1 74 ? -4.057 3.273 -0.163 1.00 89.69 74 MET A CA 1
ATOM 523 C C . MET A 1 74 ? -2.863 4.142 0.218 1.00 89.69 74 MET A C 1
ATOM 525 O O . MET A 1 74 ? -2.744 4.524 1.383 1.00 89.69 74 MET A O 1
ATOM 529 N N . SER A 1 75 ? -1.941 4.389 -0.706 1.00 86.69 75 SER A N 1
ATOM 530 C CA . SER A 1 75 ? -0.771 5.199 -0.384 1.00 86.69 75 SER A CA 1
ATOM 531 C C . SER A 1 75 ? -0.208 5.967 -1.570 1.00 86.69 75 SER A C 1
ATOM 533 O O . SER A 1 75 ? 0.162 5.384 -2.591 1.00 86.69 75 SER A O 1
ATOM 535 N N . ASP A 1 76 ? -0.067 7.273 -1.371 1.00 81.62 76 ASP A N 1
ATOM 536 C CA . ASP A 1 76 ? 0.404 8.222 -2.384 1.00 81.62 76 ASP A CA 1
ATOM 537 C C . ASP A 1 76 ? 1.918 8.498 -2.252 1.00 81.62 76 ASP A C 1
ATOM 539 O O . ASP A 1 76 ? 2.526 9.162 -3.093 1.00 81.62 76 ASP A O 1
ATOM 543 N N . GLY A 1 77 ? 2.547 7.974 -1.194 1.00 76.69 77 GLY A N 1
ATOM 544 C CA . GLY A 1 77 ? 3.972 8.130 -0.900 1.00 76.69 77 GLY A CA 1
ATOM 545 C C . GLY A 1 77 ? 4.855 7.001 -1.443 1.00 76.69 77 GLY A C 1
ATOM 546 O O . GLY A 1 77 ? 4.398 6.075 -2.114 1.00 76.69 77 GLY A O 1
ATOM 547 N N . ASN A 1 78 ? 6.164 7.059 -1.164 1.00 82.75 78 ASN A N 1
ATOM 548 C CA . ASN A 1 78 ? 7.092 6.032 -1.649 1.00 82.75 78 ASN A CA 1
ATOM 549 C C . ASN A 1 78 ? 7.171 4.850 -0.681 1.00 82.75 78 ASN A C 1
ATOM 551 O O . ASN A 1 78 ? 7.435 5.033 0.509 1.00 82.75 78 ASN A O 1
ATOM 555 N N . GLY A 1 79 ? 7.030 3.618 -1.168 1.00 83.25 79 GLY A N 1
ATOM 556 C CA . GLY A 1 79 ? 6.923 2.494 -0.246 1.00 83.25 79 GLY A CA 1
ATOM 557 C C . GLY A 1 79 ? 7.091 1.095 -0.810 1.00 83.25 79 GLY A C 1
ATOM 558 O O . GLY A 1 79 ? 6.932 0.836 -1.995 1.00 83.25 79 GLY A O 1
ATOM 559 N N . GLY A 1 80 ? 7.438 0.160 0.068 1.00 88.25 80 GLY A N 1
ATOM 560 C CA . GLY A 1 80 ? 7.511 -1.262 -0.266 1.00 88.25 80 GLY A CA 1
ATOM 561 C C . GLY A 1 80 ? 6.269 -2.002 0.216 1.00 88.25 80 GLY A C 1
ATOM 562 O O . GLY A 1 80 ? 5.826 -1.774 1.337 1.00 88.25 80 GLY A O 1
ATOM 563 N N . TYR A 1 81 ? 5.747 -2.928 -0.580 1.00 88.06 81 TYR A N 1
ATOM 564 C CA . TYR A 1 81 ? 4.583 -3.748 -0.255 1.00 88.06 81 TYR A CA 1
ATOM 565 C C . TYR A 1 81 ? 4.955 -5.221 -0.317 1.00 88.06 81 TYR A C 1
ATOM 567 O O . TYR A 1 81 ? 5.378 -5.721 -1.359 1.00 88.06 81 TYR A O 1
ATOM 575 N N . TYR A 1 82 ? 4.770 -5.931 0.792 1.00 88.94 82 TYR A N 1
ATOM 576 C CA . TYR A 1 82 ? 5.056 -7.357 0.888 1.00 88.94 82 TYR A CA 1
ATOM 577 C C . TYR A 1 82 ? 3.790 -8.129 1.278 1.00 88.94 82 TYR A C 1
ATOM 579 O O . TYR A 1 82 ? 3.258 -7.980 2.384 1.0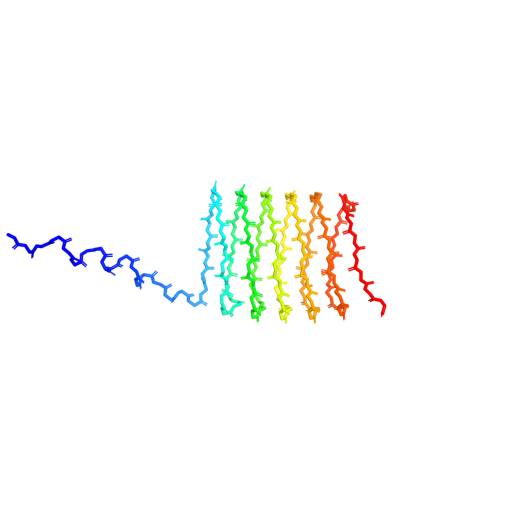0 88.94 82 TYR A O 1
ATOM 587 N N . LEU A 1 83 ? 3.293 -8.940 0.340 1.00 88.31 83 LEU A N 1
ATOM 588 C CA . LEU A 1 83 ? 2.018 -9.661 0.424 1.00 88.31 83 LEU A CA 1
ATOM 589 C C . LEU A 1 83 ? 2.254 -11.163 0.173 1.00 88.31 83 LEU A C 1
ATOM 591 O O . LEU A 1 83 ? 1.997 -11.658 -0.926 1.00 88.31 83 LEU A O 1
ATOM 595 N N . PRO A 1 84 ? 2.752 -11.926 1.164 1.00 83.25 84 PRO A N 1
ATOM 596 C CA . PRO A 1 84 ? 3.215 -13.283 0.940 1.00 83.25 84 PRO A CA 1
ATOM 597 C C . PRO A 1 84 ? 2.098 -14.278 0.671 1.00 83.25 84 PRO A C 1
ATOM 599 O O . PRO A 1 84 ? 2.304 -15.153 -0.151 1.00 83.25 84 PRO A O 1
ATOM 602 N N . LYS A 1 85 ? 0.936 -14.192 1.325 1.00 79.56 85 LYS A N 1
ATOM 603 C CA . LYS A 1 85 ? -0.150 -15.182 1.163 1.00 79.56 85 LYS A CA 1
ATOM 604 C C . LYS A 1 85 ? -1.259 -14.757 0.189 1.00 79.56 85 LYS A C 1
ATOM 606 O O . LYS A 1 85 ? -2.253 -15.465 0.079 1.00 79.56 85 LYS A O 1
ATOM 611 N N . GLY A 1 86 ? -1.103 -13.627 -0.505 1.00 67.38 86 GLY A N 1
ATOM 612 C CA . GLY A 1 86 ? -2.153 -13.069 -1.365 1.00 67.38 86 GLY A CA 1
ATOM 613 C C . GLY A 1 86 ? -3.339 -12.494 -0.580 1.00 67.38 86 GLY A C 1
ATOM 614 O O . GLY A 1 86 ? -3.319 -12.448 0.643 1.00 67.38 86 GLY A O 1
ATOM 615 N N . GLY A 1 87 ? -4.360 -11.991 -1.276 1.00 73.62 87 GLY A N 1
ATOM 616 C CA . GLY A 1 87 ? -5.640 -11.529 -0.723 1.00 73.62 87 GLY A CA 1
ATOM 617 C C . GLY A 1 87 ? -5.688 -10.082 -0.222 1.00 73.62 87 GLY A C 1
ATOM 618 O O . GLY A 1 87 ? -6.749 -9.626 0.191 1.00 73.62 87 GLY A O 1
ATOM 619 N N . GLY A 1 88 ? -4.567 -9.359 -0.194 1.00 80.25 88 GLY A N 1
ATOM 620 C CA . GLY A 1 88 ? -4.551 -7.923 0.111 1.00 80.25 88 GLY A CA 1
ATOM 621 C C . GLY A 1 88 ? -4.872 -7.072 -1.120 1.00 80.25 88 GLY A C 1
ATOM 622 O O . GLY A 1 88 ? -4.558 -7.473 -2.242 1.00 80.25 88 GLY A O 1
ATOM 623 N N . HIS A 1 89 ? -5.455 -5.898 -0.892 1.00 87.00 89 HIS A N 1
ATOM 624 C CA . HIS A 1 89 ? -5.659 -4.867 -1.906 1.00 87.00 89 HIS A CA 1
ATOM 625 C C . HIS A 1 89 ? -4.724 -3.693 -1.631 1.00 87.00 89 HIS A C 1
ATOM 627 O O . HIS A 1 89 ? -4.739 -3.127 -0.539 1.00 87.00 89 HIS A O 1
ATOM 633 N N . VAL A 1 90 ? -3.909 -3.341 -2.618 1.00 87.38 90 VAL A N 1
ATOM 634 C CA . VAL A 1 90 ? -3.005 -2.192 -2.563 1.00 87.38 90 VAL A CA 1
ATOM 635 C C . VAL A 1 90 ? -3.329 -1.273 -3.730 1.00 87.38 90 VAL A C 1
ATOM 637 O O . VAL A 1 90 ? -3.325 -1.713 -4.878 1.00 87.38 90 VAL A O 1
ATOM 640 N N . MET A 1 91 ? -3.592 -0.010 -3.431 1.00 88.56 91 MET A N 1
ATOM 641 C CA . MET A 1 91 ? -3.613 1.090 -4.386 1.00 88.56 91 MET A CA 1
ATOM 642 C C . MET A 1 91 ? -2.450 2.014 -4.032 1.00 88.56 91 MET A C 1
ATOM 644 O O . MET A 1 91 ? -2.356 2.444 -2.882 1.00 88.56 91 MET A O 1
ATOM 648 N N . SER A 1 92 ? -1.536 2.255 -4.970 1.00 86.50 92 SER A N 1
ATOM 649 C CA . SER A 1 92 ? -0.402 3.140 -4.719 1.00 86.50 92 SER A CA 1
ATOM 650 C C . SER A 1 92 ? -0.061 4.035 -5.902 1.00 86.50 92 SER A C 1
ATOM 652 O O . SER A 1 92 ? 0.285 3.540 -6.974 1.00 86.50 92 SER A O 1
ATOM 654 N N . ASP A 1 93 ? -0.091 5.342 -5.657 1.00 79.31 93 ASP A N 1
ATOM 655 C CA . ASP A 1 93 ? 0.187 6.388 -6.651 1.00 79.31 93 ASP A CA 1
ATOM 656 C C . ASP A 1 93 ? 1.618 6.958 -6.521 1.00 79.31 93 ASP A C 1
ATOM 658 O O . ASP A 1 93 ? 2.003 7.894 -7.224 1.00 79.31 93 ASP A O 1
ATOM 662 N N . GLY A 1 94 ? 2.421 6.400 -5.607 1.00 74.62 94 GLY A N 1
ATOM 663 C CA . GLY A 1 94 ? 3.812 6.782 -5.370 1.00 74.62 94 GLY A CA 1
ATOM 664 C C . GLY A 1 94 ? 4.833 5.756 -5.874 1.00 74.62 94 GLY A C 1
ATOM 665 O O . GLY A 1 94 ? 4.496 4.687 -6.387 1.00 74.62 94 GLY A O 1
ATOM 666 N N . ASN A 1 95 ? 6.130 6.056 -5.718 1.00 78.06 95 ASN A N 1
ATOM 667 C CA . ASN A 1 95 ? 7.178 5.147 -6.193 1.00 78.06 95 ASN A CA 1
ATOM 668 C C . ASN A 1 95 ? 7.354 3.990 -5.203 1.00 78.06 95 ASN A C 1
ATOM 670 O O . ASN A 1 95 ? 7.758 4.196 -4.055 1.00 78.06 95 ASN A O 1
ATOM 674 N N . GLY A 1 96 ? 7.109 2.753 -5.636 1.00 81.00 96 GLY A N 1
ATOM 675 C CA . GLY A 1 96 ? 7.109 1.635 -4.703 1.00 81.00 96 GLY A CA 1
ATOM 676 C C . GLY A 1 96 ? 7.314 0.252 -5.297 1.00 81.00 96 GLY A C 1
ATOM 677 O O . GLY A 1 96 ? 6.982 -0.022 -6.443 1.00 81.00 96 GLY A O 1
ATOM 678 N N . GLY A 1 97 ? 7.912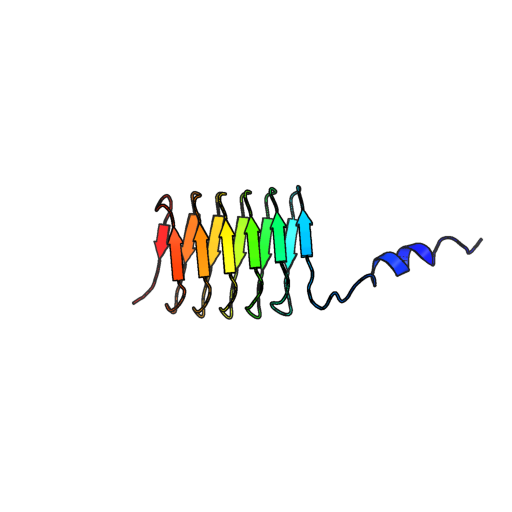 -0.634 -4.502 1.00 87.69 97 GLY A N 1
ATOM 679 C CA . GLY A 1 97 ? 8.134 -2.026 -4.881 1.00 87.69 97 GLY A CA 1
ATOM 680 C C . GLY A 1 97 ? 7.028 -2.930 -4.346 1.00 87.69 97 GLY A C 1
ATOM 681 O O . GLY A 1 97 ? 6.750 -2.892 -3.153 1.00 87.69 97 GLY A O 1
ATOM 682 N N . HIS A 1 98 ? 6.450 -3.791 -5.178 1.00 87.75 98 HIS A N 1
ATOM 683 C CA . HIS A 1 98 ? 5.445 -4.774 -4.776 1.00 87.75 98 HIS A CA 1
ATOM 684 C C . HIS A 1 98 ? 5.996 -6.194 -4.908 1.00 87.75 98 HIS A C 1
ATOM 686 O O . HIS A 1 98 ? 6.454 -6.594 -5.977 1.00 87.75 98 HIS A O 1
ATOM 692 N N . TYR A 1 99 ? 5.928 -6.969 -3.827 1.00 89.38 99 TYR A N 1
ATOM 693 C CA . TYR A 1 99 ? 6.415 -8.344 -3.770 1.00 89.38 99 TYR A CA 1
ATOM 694 C C . TYR A 1 99 ? 5.312 -9.302 -3.302 1.00 89.38 99 TYR A C 1
ATOM 696 O O . TYR A 1 99 ? 4.879 -9.270 -2.144 1.00 89.38 99 TYR A O 1
ATOM 704 N N . LEU A 1 100 ? 4.855 -10.151 -4.225 1.00 88.06 100 LEU A N 1
ATOM 705 C CA . LEU A 1 100 ? 3.723 -11.071 -4.077 1.00 88.06 100 LEU A CA 1
ATOM 706 C C . LEU A 1 100 ? 4.167 -12.516 -4.407 1.00 88.06 100 LEU A C 1
ATOM 708 O O . LEU A 1 100 ? 3.873 -13.018 -5.490 1.00 88.06 100 LEU A O 1
ATOM 712 N N . PRO A 1 101 ? 4.880 -13.209 -3.498 1.00 83.94 101 PRO A N 1
ATOM 713 C CA . PRO A 1 101 ? 5.560 -14.474 -3.772 1.00 83.94 101 PRO A CA 1
ATOM 714 C C . PRO A 1 101 ? 4.631 -15.664 -4.044 1.00 83.94 101 PRO A C 1
ATOM 716 O O . PRO A 1 101 ? 5.018 -16.563 -4.775 1.00 83.94 101 PRO A O 1
ATOM 719 N N . ASN A 1 102 ? 3.424 -15.693 -3.473 1.00 82.75 102 ASN A N 1
ATOM 720 C CA . ASN A 1 102 ? 2.468 -16.788 -3.700 1.00 82.75 102 ASN A CA 1
ATOM 721 C C . ASN A 1 102 ? 1.283 -16.368 -4.590 1.00 82.75 102 ASN A C 1
ATOM 723 O O . ASN A 1 102 ? 0.273 -17.067 -4.635 1.00 82.75 102 ASN A O 1
ATOM 727 N N . GLY A 1 103 ? 1.372 -15.212 -5.259 1.00 69.75 103 GLY A N 1
ATOM 728 C CA . GLY A 1 103 ? 0.266 -14.650 -6.037 1.00 69.75 103 GLY A CA 1
ATOM 729 C C . GLY A 1 103 ? -0.963 -14.273 -5.190 1.00 69.75 103 GLY A C 1
ATOM 730 O O . GLY A 1 103 ? -0.946 -14.308 -3.962 1.00 69.75 103 GLY A O 1
ATOM 731 N N . GLY A 1 104 ? -2.046 -13.850 -5.849 1.00 69.81 104 GLY A N 1
ATOM 732 C CA . GLY A 1 104 ? -3.370 -13.701 -5.225 1.00 69.81 104 GLY A CA 1
ATOM 733 C C . GLY A 1 104 ? -3.686 -12.369 -4.530 1.00 69.81 104 GLY A C 1
ATOM 734 O O . GLY A 1 104 ? -4.784 -12.229 -4.003 1.00 69.81 104 GLY A O 1
ATOM 735 N N . GLY A 1 105 ? -2.778 -11.390 -4.499 1.00 75.81 105 GLY A N 1
ATOM 736 C CA . GLY A 1 105 ? -3.081 -10.007 -4.090 1.00 75.81 105 GLY A CA 1
ATOM 737 C C . GLY A 1 105 ? -3.467 -9.134 -5.286 1.00 75.81 105 GLY A C 1
ATOM 738 O O . GLY A 1 105 ? -3.021 -9.397 -6.400 1.00 75.81 105 GLY A O 1
ATOM 739 N N . HIS A 1 106 ? -4.267 -8.091 -5.062 1.00 84.19 106 HIS A N 1
ATOM 740 C CA . HIS A 1 106 ? -4.609 -7.121 -6.100 1.00 84.19 106 HIS A CA 1
ATOM 741 C C . HIS A 1 106 ? -3.835 -5.828 -5.860 1.00 84.19 106 HIS A C 1
ATOM 743 O O . HIS A 1 106 ? -4.010 -5.173 -4.833 1.00 84.19 106 HIS A O 1
ATOM 749 N N . VAL A 1 107 ? -2.985 -5.460 -6.812 1.00 85.69 107 VAL A N 1
ATOM 750 C CA . VAL A 1 107 ? -2.200 -4.228 -6.756 1.00 85.69 107 VAL A CA 1
ATOM 751 C C . VAL A 1 107 ? -2.586 -3.360 -7.940 1.00 85.69 107 VAL A C 1
ATOM 753 O O . VAL A 1 107 ? -2.496 -3.797 -9.085 1.00 85.69 107 VAL A O 1
ATOM 756 N N . MET A 1 108 ? -3.015 -2.139 -7.655 1.00 87.19 108 MET A N 1
ATOM 757 C CA . MET A 1 108 ? -3.148 -1.069 -8.630 1.00 87.19 108 MET A CA 1
ATOM 758 C C . MET A 1 108 ? -2.063 -0.043 -8.314 1.00 87.19 108 MET A C 1
ATOM 760 O O . MET A 1 108 ? -2.007 0.468 -7.199 1.00 87.19 108 MET A O 1
ATOM 764 N N . SER A 1 109 ? -1.170 0.199 -9.266 1.00 82.19 109 SER A N 1
ATOM 765 C CA . SER A 1 109 ? -0.097 1.180 -9.128 1.00 82.19 109 SER A CA 1
ATOM 766 C C . SER A 1 109 ? -0.007 2.028 -10.388 1.00 82.19 109 SER A C 1
ATOM 768 O O . SER A 1 109 ? -0.269 1.527 -11.485 1.00 82.19 109 SER A O 1
ATOM 770 N N . ASP A 1 110 ? 0.393 3.290 -10.232 1.00 78.31 110 ASP A N 1
ATOM 771 C CA . ASP A 1 110 ? 0.712 4.200 -11.339 1.00 78.31 110 ASP A CA 1
ATOM 772 C C . ASP A 1 110 ? 1.962 3.773 -12.148 1.00 78.31 110 ASP A C 1
ATOM 774 O O . ASP A 1 110 ? 2.275 4.354 -13.191 1.00 78.31 110 ASP A O 1
ATOM 778 N N . GLY A 1 111 ? 2.652 2.718 -11.698 1.00 64.56 111 GLY A N 1
ATOM 779 C CA . GLY A 1 111 ? 3.747 2.060 -12.401 1.00 64.56 111 GLY A CA 1
ATOM 780 C C . GLY A 1 111 ? 5.129 2.628 -12.090 1.00 64.56 111 GLY A C 1
ATOM 781 O O . GLY A 1 111 ? 6.099 2.222 -12.733 1.00 64.56 111 GLY A O 1
ATOM 782 N N . ARG A 1 112 ? 5.270 3.533 -11.113 1.00 73.69 112 ARG A N 1
ATOM 783 C CA . ARG A 1 112 ? 6.568 4.155 -10.799 1.00 73.69 112 ARG A CA 1
ATOM 784 C C . ARG A 1 112 ? 7.487 3.327 -9.886 1.00 73.69 112 ARG A C 1
ATOM 786 O O . ARG A 1 112 ? 8.395 3.861 -9.249 1.00 73.69 112 ARG A O 1
ATOM 793 N N . GLY A 1 113 ? 7.329 2.004 -9.864 1.00 76.25 113 GLY A N 1
ATOM 794 C CA . GLY A 1 113 ? 8.234 1.108 -9.149 1.00 76.25 113 GLY A CA 1
ATOM 795 C C . GLY A 1 113 ? 8.185 -0.349 -9.612 1.00 76.25 113 GLY A C 1
ATOM 796 O O . GLY A 1 113 ? 7.620 -0.677 -10.652 1.00 76.25 113 GLY A O 1
ATOM 797 N N . GLY A 1 114 ? 8.885 -1.227 -8.890 1.00 82.12 114 GLY A N 1
ATOM 798 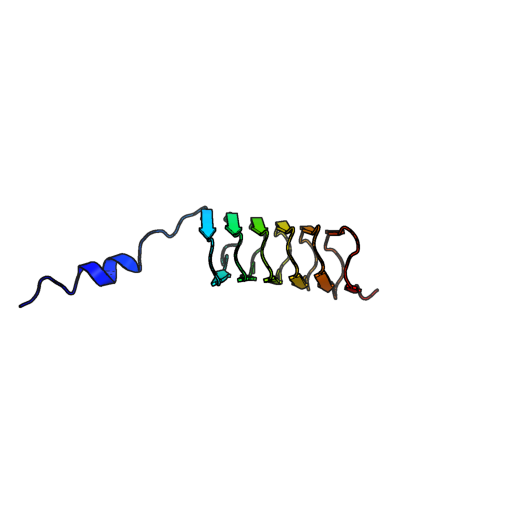C CA . GLY A 1 114 ? 9.081 -2.623 -9.292 1.00 82.12 114 GLY A CA 1
ATOM 799 C C . GLY A 1 114 ? 7.925 -3.529 -8.871 1.00 82.12 114 GLY A C 1
ATOM 800 O O . GLY A 1 114 ? 7.426 -3.415 -7.758 1.00 82.12 114 GLY A O 1
ATOM 801 N N . PHE A 1 115 ? 7.544 -4.485 -9.716 1.00 86.00 115 PHE A N 1
ATOM 802 C CA . PHE A 1 115 ? 6.523 -5.483 -9.393 1.00 86.00 115 PHE A CA 1
ATOM 803 C C . PHE A 1 115 ? 7.088 -6.896 -9.549 1.00 86.00 115 PHE A C 1
ATOM 805 O O . PHE A 1 115 ? 7.678 -7.220 -10.580 1.00 86.00 115 PHE A O 1
ATOM 812 N N . TYR A 1 116 ? 6.914 -7.739 -8.530 1.00 86.56 116 TYR A N 1
ATOM 813 C CA . TYR A 1 116 ? 7.354 -9.130 -8.550 1.00 86.56 116 TYR A CA 1
ATOM 814 C C . TYR A 1 116 ? 6.262 -10.083 -8.057 1.00 86.56 116 TYR A C 1
ATOM 816 O O . TYR A 1 116 ? 5.839 -10.026 -6.900 1.00 86.56 116 TYR A O 1
ATOM 824 N N . THR A 1 117 ? 5.888 -11.016 -8.930 1.00 80.81 117 THR A N 1
ATOM 825 C CA . THR A 1 117 ? 5.036 -12.181 -8.661 1.00 80.81 117 THR A CA 1
ATOM 826 C C . THR A 1 117 ? 5.694 -13.418 -9.274 1.00 80.81 117 THR A C 1
ATOM 828 O O . THR A 1 117 ? 5.846 -13.454 -10.498 1.00 80.81 117 THR A O 1
ATOM 831 N N . PRO A 1 118 ? 6.106 -14.424 -8.485 1.00 75.31 118 PRO A N 1
ATOM 832 C CA . PRO A 1 118 ? 6.425 -15.749 -9.001 1.00 75.31 118 PRO A CA 1
ATOM 833 C C . PRO A 1 118 ? 5.195 -16.347 -9.683 1.00 75.31 118 PRO A C 1
ATOM 835 O O . PRO A 1 118 ? 4.078 -16.159 -9.198 1.00 75.31 118 PRO A O 1
ATOM 838 N N . ASN A 1 119 ? 5.418 -17.035 -10.802 1.00 60.56 119 ASN A N 1
ATOM 839 C CA . ASN A 1 119 ? 4.394 -17.826 -11.488 1.00 60.56 119 ASN A CA 1
ATOM 840 C C . ASN A 1 119 ? 4.030 -19.078 -10.690 1.00 60.56 119 ASN A C 1
ATOM 842 O O . ASN A 1 119 ? 4.969 -19.696 -10.135 1.00 60.56 119 ASN A O 1
#

Foldseek 3Di:
DDDPPPVVVVVVPPDPPVEDEAEEAEEEEAEDPCQHYEYEYAYEYEYHRAHANYEYEYAEEYEYEHAQAHYEYEYAYEYEYEYANAHYEYEYAYAYEYEHADDHHHYHYPPNYHYDYDD